Protein AF-A0A969IGS7-F1 (afdb_monomer)

Solvent-accessible surface area (backbone atoms only — not comparable to full-atom values): 7466 Å² total; per-residue (Å²): 134,54,41,64,56,54,53,51,51,54,49,53,51,53,35,61,76,70,70,40,62,66,68,67,49,49,55,52,48,52,53,51,53,51,59,38,63,40,91,86,46,85,70,70,26,48,57,51,50,46,51,54,54,50,52,45,58,73,64,74,54,54,91,61,48,68,36,51,52,49,15,63,66,28,36,64,59,39,78,48,96,90,53,94,53,30,30,59,51,8,21,51,49,44,45,54,53,40,50,75,62,63,55,58,64,80,49,44,59,47,20,34,55,49,12,53,67,62,60,80,80,65,78,80,74,88,78,78,86,130

Nearest PDB structures (foldseek):
  5cwd-assembly1_A  TM=2.926E-01  e=6.903E+00  synthetic construct
  3tm3-assembly1_A-2  TM=2.954E-01  e=6.216E+00  Vitreoscilla stercoraria
  3tld-assembly1_B  TM=2.998E-01  e=8.514E+00  Vitreoscilla stercoraria

Secondary structure (DSSP, 8-state):
--HHHHHHHHHHHHHHHHT--HHHHHHHHHHHHHHHT-TT-SSSSHHHHHHHHHHHHHTT--TTHHHHHHHHHHTTSS--TT-S-HHHHHHHHHHHHHHHTT--HHHHHHHHHHHHTT------------

Sequence (130 aa):
MNAQEQVSDVWRDLMRRHGRDPVSAERMLEELVRAYAEPHRHYHTLSHITELFQLLKMHGGVADGDAVKLAVLFHDAVYDPARQDNEAASASLAVEQLTSLGFPAPLIDKVERYVLATQHGALPSANRGY

Foldseek 3Di:
DDLLVVLVVLQVVLCVVQVFDVVLSVVVSVLLQVLQVDPVDPPSHSVNLVVVVVVCVVVVHDVLNSLLNLLSSQLQSADDPVDQCSLVVSLVVSLVSCVVRVHDPVSNVSSSVSSNVVRDPDDPPPPDDD

pLDDT: mean 79.12, std 13.41, range [37.78, 91.94]

Radius of gyration: 14.97 Å; Cα contacts (8 Å, |Δi|>4): 115; chains: 1; bounding box: 33×33×55 Å

Structure (mmCIF, N/CA/C/O backbone):
data_AF-A0A969IGS7-F1
#
_entry.id   AF-A0A969IGS7-F1
#
loop_
_atom_site.group_PDB
_atom_site.id
_atom_site.type_symbol
_atom_site.label_atom_id
_atom_site.label_alt_id
_atom_site.label_comp_id
_atom_site.label_asym_id
_atom_site.label_entity_id
_atom_site.label_seq_id
_atom_site.pdbx_PDB_ins_code
_atom_site.Cartn_x
_atom_site.Cartn_y
_atom_site.Cartn_z
_atom_site.occupancy
_atom_site.B_iso_or_equiv
_atom_site.auth_seq_id
_atom_site.auth_comp_id
_atom_site.auth_asym_id
_atom_site.auth_atom_id
_atom_site.pdbx_PDB_model_num
ATOM 1 N N . MET A 1 1 ? 5.914 18.543 -5.198 1.00 58.59 1 MET A N 1
ATOM 2 C CA . MET A 1 1 ? 5.668 17.334 -4.398 1.00 58.59 1 MET A CA 1
ATOM 3 C C . MET A 1 1 ? 6.245 16.177 -5.182 1.00 58.59 1 MET A C 1
ATOM 5 O O . MET A 1 1 ? 5.827 15.962 -6.314 1.00 58.59 1 MET A O 1
ATOM 9 N N . ASN A 1 2 ? 7.300 15.564 -4.659 1.00 81.38 2 ASN A N 1
ATOM 10 C CA . ASN A 1 2 ? 7.958 14.407 -5.256 1.00 81.38 2 ASN A CA 1
ATOM 11 C C . ASN A 1 2 ? 7.065 13.160 -5.084 1.00 81.38 2 ASN A C 1
ATOM 13 O O . ASN A 1 2 ? 6.248 13.103 -4.164 1.00 81.38 2 ASN A O 1
ATOM 17 N N . ALA A 1 3 ? 7.225 12.159 -5.949 1.00 79.75 3 ALA A N 1
ATOM 18 C CA . ALA A 1 3 ? 6.457 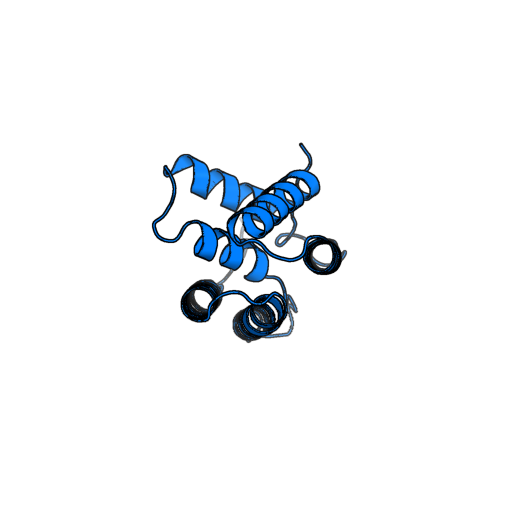10.921 -5.905 1.00 79.75 3 ALA A CA 1
ATOM 19 C C . ALA A 1 3 ? 6.589 10.207 -4.550 1.00 79.75 3 ALA A C 1
ATOM 21 O O . ALA A 1 3 ? 5.597 9.773 -3.970 1.00 79.75 3 ALA A O 1
ATOM 22 N N . GLN A 1 4 ? 7.807 10.179 -4.000 1.00 82.31 4 GLN A N 1
ATOM 23 C CA . GLN A 1 4 ? 8.065 9.637 -2.667 1.00 82.31 4 GLN A CA 1
ATOM 24 C C . GLN A 1 4 ? 7.290 10.386 -1.576 1.00 82.31 4 GLN A C 1
ATOM 26 O O . GLN A 1 4 ? 6.661 9.744 -0.745 1.00 82.31 4 GLN A O 1
ATOM 31 N N . GLU A 1 5 ? 7.284 11.723 -1.591 1.00 85.12 5 GLU A N 1
ATOM 32 C CA . GLU A 1 5 ? 6.560 12.522 -0.589 1.00 85.12 5 GLU A CA 1
ATOM 33 C C . GLU A 1 5 ? 5.059 12.217 -0.617 1.00 85.12 5 GLU A C 1
ATOM 35 O O . GLU A 1 5 ? 4.445 12.018 0.426 1.00 85.12 5 GLU A O 1
ATOM 40 N N . GLN A 1 6 ? 4.475 12.104 -1.813 1.00 84.38 6 GLN A N 1
ATOM 41 C CA . GLN A 1 6 ? 3.058 11.783 -1.958 1.00 84.38 6 GLN A CA 1
ATOM 42 C C . GLN A 1 6 ? 2.719 10.378 -1.458 1.00 84.38 6 GLN A C 1
ATOM 44 O O . GLN A 1 6 ? 1.694 10.200 -0.798 1.00 84.38 6 GLN A O 1
ATOM 49 N N . VAL A 1 7 ? 3.564 9.388 -1.744 1.00 86.06 7 VAL A N 1
ATOM 50 C CA . VAL A 1 7 ? 3.397 8.024 -1.224 1.00 86.06 7 VAL A CA 1
ATOM 51 C C . VAL A 1 7 ? 3.498 8.015 0.304 1.00 86.06 7 VAL A C 1
ATOM 53 O O . VAL A 1 7 ? 2.621 7.456 0.966 1.00 86.06 7 VAL A O 1
ATOM 56 N N . SER A 1 8 ? 4.494 8.703 0.871 1.00 89.00 8 SER A N 1
ATOM 57 C CA . SER A 1 8 ? 4.665 8.835 2.321 1.00 89.00 8 SER A CA 1
ATOM 58 C C . SER A 1 8 ? 3.471 9.512 2.998 1.00 89.00 8 SER A C 1
ATOM 60 O O . SER A 1 8 ? 3.032 9.069 4.059 1.00 89.00 8 SER A O 1
ATOM 62 N N . ASP A 1 9 ? 2.909 10.556 2.391 1.00 89.38 9 ASP A N 1
ATOM 63 C CA . ASP A 1 9 ? 1.752 11.268 2.939 1.00 89.38 9 ASP A CA 1
ATOM 64 C C . ASP A 1 9 ? 0.489 10.402 2.941 1.00 89.38 9 ASP A C 1
ATOM 66 O O . ASP A 1 9 ? -0.228 10.355 3.944 1.00 89.38 9 ASP A O 1
ATOM 70 N N . VAL A 1 10 ? 0.229 9.674 1.847 1.00 87.94 10 VAL A N 1
ATOM 71 C CA . VAL A 1 10 ? -0.898 8.730 1.771 1.00 87.94 10 VAL A CA 1
ATOM 72 C C . VAL A 1 10 ? -0.737 7.621 2.808 1.00 87.94 10 VAL A C 1
ATOM 74 O O . VAL A 1 10 ? -1.700 7.287 3.500 1.00 87.94 10 VAL A O 1
ATOM 77 N N . TRP A 1 11 ? 0.476 7.088 2.959 1.00 88.62 11 TRP A N 1
ATOM 78 C CA . TRP A 1 11 ? 0.778 6.071 3.958 1.00 88.62 11 TRP A CA 1
ATOM 79 C C . TRP A 1 11 ? 0.503 6.563 5.378 1.00 88.62 11 TRP A C 1
ATOM 81 O O . TRP A 1 11 ? -0.277 5.957 6.111 1.00 88.62 11 TRP A O 1
ATOM 91 N N . ARG A 1 12 ? 1.078 7.705 5.761 1.00 89.75 12 ARG A N 1
ATOM 92 C CA . ARG A 1 12 ? 0.897 8.281 7.101 1.00 89.75 12 ARG A CA 1
ATOM 93 C C . ARG A 1 12 ? -0.566 8.624 7.385 1.00 89.75 12 ARG A C 1
ATOM 95 O O . ARG A 1 12 ? -1.025 8.430 8.512 1.00 89.75 12 ARG A O 1
ATOM 102 N N . ASP A 1 13 ? -1.321 9.076 6.382 1.00 90.31 13 ASP A N 1
ATOM 103 C CA . ASP A 1 13 ? -2.761 9.305 6.520 1.00 90.31 13 ASP A CA 1
ATOM 104 C C . ASP A 1 13 ? -3.529 8.008 6.821 1.00 90.31 13 ASP A C 1
ATOM 106 O O . ASP A 1 13 ? -4.338 7.985 7.750 1.00 90.31 13 ASP A O 1
ATOM 110 N N . LEU A 1 14 ? -3.236 6.915 6.105 1.00 88.56 14 LEU A N 1
ATOM 111 C CA . LEU A 1 14 ? -3.834 5.597 6.356 1.00 88.56 14 LEU A CA 1
ATOM 112 C C . LEU A 1 14 ? -3.524 5.102 7.774 1.00 88.56 14 LEU A C 1
ATOM 114 O O . LEU A 1 14 ? -4.426 4.686 8.502 1.00 88.56 14 LEU A O 1
ATOM 118 N N . MET A 1 15 ? -2.268 5.210 8.204 1.00 90.12 15 MET A N 1
ATOM 119 C CA . MET A 1 15 ? -1.844 4.770 9.538 1.00 90.12 15 MET A CA 1
ATOM 120 C C . MET A 1 15 ? -2.553 5.551 10.640 1.00 90.12 15 MET A C 1
ATOM 122 O O . MET A 1 15 ? -3.065 4.957 11.590 1.00 90.12 15 MET A O 1
ATOM 126 N N . ARG A 1 16 ? -2.672 6.873 10.475 1.00 88.38 16 ARG A N 1
ATOM 127 C CA . ARG A 1 16 ? -3.400 7.745 11.402 1.00 88.38 16 ARG A CA 1
ATOM 128 C C . ARG A 1 16 ? -4.887 7.398 11.479 1.00 88.38 16 ARG A C 1
ATOM 130 O O . ARG A 1 16 ? -5.422 7.327 12.580 1.00 88.38 16 ARG A O 1
ATOM 137 N N . ARG A 1 17 ? -5.555 7.154 10.345 1.00 87.88 17 ARG A N 1
ATOM 138 C CA . ARG A 1 17 ? -6.985 6.777 10.308 1.00 87.88 17 ARG A CA 1
ATOM 139 C C . ARG A 1 17 ? -7.261 5.450 10.998 1.00 87.88 17 ARG A C 1
ATOM 141 O O . ARG A 1 17 ? -8.283 5.303 11.659 1.00 87.88 17 ARG A O 1
ATOM 148 N N . HIS A 1 18 ? -6.347 4.498 10.847 1.00 87.94 18 HIS A N 1
ATOM 149 C CA . HIS A 1 18 ? -6.475 3.181 11.451 1.00 87.94 18 HIS A CA 1
ATOM 150 C C . HIS A 1 18 ? -5.873 3.100 12.860 1.00 87.94 18 HIS A C 1
ATOM 152 O O . HIS A 1 18 ? -5.980 2.044 13.481 1.00 87.94 18 HIS A O 1
ATOM 158 N N . GLY A 1 19 ? -5.256 4.166 13.381 1.00 86.56 19 GLY A N 1
ATOM 159 C CA . GLY A 1 19 ? -4.624 4.177 14.705 1.00 86.56 19 GLY A CA 1
ATOM 160 C C . GLY A 1 19 ? -3.452 3.199 14.823 1.00 86.56 19 GLY A C 1
ATOM 161 O O . GLY A 1 19 ? -3.337 2.503 15.828 1.00 86.56 19 GLY A O 1
ATOM 162 N N . ARG A 1 20 ? -2.641 3.075 13.766 1.00 88.00 20 ARG A N 1
ATOM 163 C CA . ARG A 1 20 ? -1.466 2.191 13.731 1.00 88.00 20 ARG A CA 1
ATOM 164 C C . ARG A 1 20 ? -0.256 2.853 14.385 1.00 88.00 20 ARG A C 1
ATOM 166 O O . ARG A 1 20 ? -0.153 4.079 14.391 1.00 88.00 20 ARG A O 1
ATOM 173 N N . ASP A 1 21 ? 0.659 2.037 14.906 1.00 85.62 21 ASP A N 1
ATOM 174 C CA . ASP A 1 21 ? 1.896 2.533 15.509 1.00 85.62 21 ASP A CA 1
ATOM 175 C C . ASP A 1 21 ? 2.756 3.273 14.462 1.00 85.62 21 ASP A C 1
ATOM 177 O O . ASP A 1 21 ? 3.118 2.678 13.442 1.00 85.62 21 ASP A O 1
ATOM 181 N N . PRO A 1 22 ? 3.086 4.558 14.682 1.00 80.88 22 PRO A N 1
ATOM 182 C CA . PRO A 1 22 ? 3.784 5.369 13.690 1.00 80.88 22 PRO A CA 1
ATOM 183 C C . PRO A 1 22 ? 5.232 4.920 13.459 1.00 80.88 22 PRO A C 1
ATOM 185 O O . PRO A 1 22 ? 5.762 5.150 12.376 1.00 80.88 22 PRO A O 1
ATOM 188 N N . VAL A 1 23 ? 5.876 4.271 14.436 1.00 85.50 23 VAL A N 1
ATOM 189 C CA . VAL A 1 23 ? 7.275 3.838 14.312 1.00 85.50 23 VAL A CA 1
ATOM 190 C C . VAL A 1 23 ? 7.372 2.597 13.430 1.00 85.50 23 VAL A C 1
ATOM 192 O O . VAL A 1 23 ? 8.161 2.577 12.485 1.00 85.50 23 VAL A O 1
ATOM 195 N N . SER A 1 24 ? 6.550 1.581 13.694 1.00 84.38 24 SER A N 1
ATOM 196 C CA . SER A 1 24 ?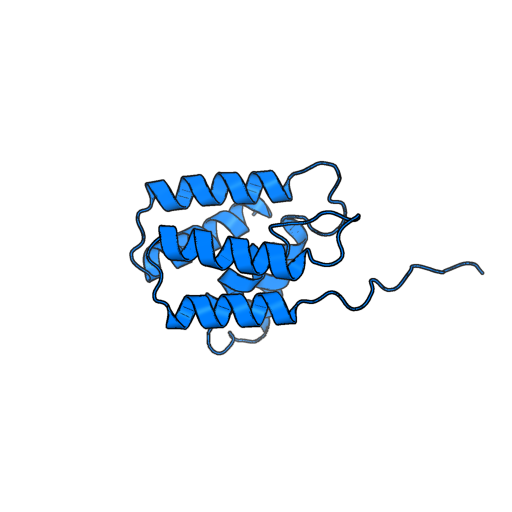 6.457 0.391 12.840 1.00 84.38 24 SER A CA 1
ATOM 197 C C . SER A 1 24 ? 5.979 0.744 11.434 1.00 84.38 24 SER A C 1
ATOM 199 O O . SER A 1 24 ? 6.512 0.230 10.453 1.00 84.38 24 SER A O 1
ATOM 201 N N . ALA A 1 25 ? 5.024 1.670 11.323 1.00 84.25 25 ALA A N 1
ATOM 202 C CA . ALA A 1 25 ? 4.548 2.153 10.037 1.00 84.25 25 ALA A CA 1
ATOM 203 C C . ALA A 1 25 ? 5.644 2.832 9.202 1.00 84.25 25 ALA A C 1
ATOM 205 O O . ALA A 1 25 ? 5.726 2.577 8.003 1.00 84.25 25 ALA A O 1
ATOM 206 N N . GLU A 1 26 ? 6.471 3.695 9.796 1.00 87.38 26 GLU A N 1
ATOM 207 C CA . GLU A 1 26 ? 7.521 4.402 9.051 1.00 87.38 26 GLU A CA 1
ATOM 208 C C . GLU A 1 26 ? 8.613 3.437 8.569 1.00 87.38 26 GLU A C 1
ATOM 210 O O . GLU A 1 26 ? 9.041 3.528 7.422 1.00 87.38 26 GLU A O 1
ATOM 215 N N . ARG A 1 27 ? 8.994 2.441 9.383 1.00 87.81 27 ARG A N 1
ATOM 216 C CA . ARG A 1 27 ? 9.945 1.395 8.961 1.00 87.81 27 ARG A CA 1
ATOM 217 C C . ARG A 1 27 ? 9.456 0.637 7.730 1.00 87.81 27 ARG A C 1
ATOM 219 O O . ARG A 1 27 ? 10.210 0.439 6.785 1.00 87.81 27 ARG A O 1
ATOM 226 N N . MET A 1 28 ? 8.181 0.265 7.721 1.00 86.25 28 MET A N 1
ATOM 227 C CA . MET A 1 28 ? 7.595 -0.470 6.603 1.00 86.25 28 MET A CA 1
ATOM 228 C C . MET A 1 28 ? 7.467 0.388 5.338 1.00 86.25 28 MET A C 1
ATOM 230 O O . MET A 1 28 ? 7.637 -0.101 4.223 1.00 86.25 28 MET A O 1
ATOM 234 N N . LEU A 1 29 ? 7.218 1.691 5.504 1.00 86.88 29 LEU A N 1
ATOM 235 C CA . LEU A 1 29 ? 7.255 2.651 4.404 1.00 86.88 29 LEU A CA 1
ATOM 236 C C . LEU A 1 29 ? 8.658 2.765 3.801 1.00 86.88 29 LEU A C 1
ATOM 238 O O . LEU A 1 29 ? 8.786 2.793 2.580 1.00 86.88 29 LEU A O 1
ATOM 242 N N . GLU A 1 30 ? 9.704 2.822 4.627 1.00 86.06 30 GLU A N 1
ATOM 243 C CA . GLU A 1 30 ? 11.088 2.859 4.147 1.00 86.06 30 GLU A CA 1
ATOM 244 C C . GLU A 1 30 ? 11.442 1.609 3.331 1.00 86.06 30 GLU A C 1
ATOM 246 O O . GLU A 1 30 ? 12.081 1.725 2.284 1.00 86.06 30 GLU A O 1
ATOM 251 N N . GLU A 1 31 ? 11.002 0.427 3.770 1.00 85.25 31 GLU A N 1
ATOM 252 C CA . GLU A 1 31 ? 11.182 -0.833 3.038 1.00 85.25 31 GLU A CA 1
ATOM 253 C C . GLU A 1 31 ? 10.467 -0.811 1.682 1.00 85.25 31 GLU A C 1
ATOM 255 O O . GLU A 1 31 ? 11.083 -1.114 0.658 1.00 85.25 31 GLU A O 1
ATOM 260 N N . LEU A 1 32 ? 9.204 -0.371 1.650 1.00 83.44 32 LEU A N 1
ATOM 261 C CA . LEU A 1 32 ? 8.439 -0.221 0.410 1.00 83.44 32 LEU A CA 1
ATOM 262 C C . LEU A 1 32 ? 9.105 0.774 -0.546 1.00 83.44 32 LEU A C 1
ATOM 264 O O . LEU A 1 32 ? 9.328 0.462 -1.713 1.00 83.44 32 LEU A O 1
ATOM 268 N N . VAL A 1 33 ? 9.472 1.964 -0.063 1.00 84.31 33 VAL A N 1
ATOM 269 C CA . VAL A 1 33 ? 10.132 2.994 -0.882 1.00 84.31 33 VAL A CA 1
ATOM 270 C C . VAL A 1 33 ? 11.443 2.473 -1.466 1.00 84.31 33 VAL A C 1
ATOM 272 O O . VAL A 1 33 ? 11.727 2.739 -2.632 1.00 84.31 33 VAL A O 1
ATOM 275 N N . ARG A 1 34 ? 12.222 1.702 -0.697 1.00 82.81 34 ARG A N 1
ATOM 276 C CA . ARG A 1 34 ? 13.449 1.065 -1.195 1.00 82.81 34 ARG A CA 1
ATOM 277 C C . ARG A 1 34 ? 13.162 0.039 -2.285 1.00 82.81 34 ARG A C 1
ATOM 279 O O . ARG A 1 34 ? 13.846 0.081 -3.302 1.00 82.81 34 ARG A O 1
ATOM 286 N N . ALA A 1 35 ? 12.149 -0.811 -2.113 1.00 78.62 35 ALA A N 1
ATOM 287 C CA . ALA A 1 35 ? 11.758 -1.796 -3.124 1.00 78.62 35 ALA A CA 1
ATOM 288 C C . ALA A 1 35 ? 11.368 -1.125 -4.455 1.00 78.62 35 ALA A C 1
ATOM 290 O O . ALA A 1 35 ? 11.783 -1.563 -5.525 1.00 78.62 35 ALA A O 1
ATOM 291 N N . TYR A 1 36 ? 10.641 -0.005 -4.405 1.00 77.38 36 TYR A N 1
ATOM 292 C CA . TYR A 1 36 ? 10.264 0.763 -5.600 1.00 77.38 36 TYR A CA 1
ATOM 293 C C . TYR A 1 36 ? 11.383 1.654 -6.169 1.00 77.38 36 TYR A C 1
ATOM 295 O O . TYR A 1 36 ? 11.228 2.191 -7.267 1.00 77.38 36 TYR A O 1
ATOM 303 N N . ALA A 1 37 ? 12.496 1.823 -5.451 1.00 76.25 37 ALA A N 1
ATOM 304 C CA . ALA A 1 37 ? 13.668 2.580 -5.894 1.00 76.25 37 ALA A CA 1
ATOM 305 C C . ALA A 1 37 ? 14.745 1.698 -6.557 1.00 76.25 37 ALA A C 1
ATOM 307 O O . ALA A 1 37 ? 15.813 2.200 -6.915 1.00 76.25 37 ALA A O 1
ATOM 308 N N . GLU A 1 38 ? 14.500 0.393 -6.711 1.00 75.12 38 GLU A N 1
ATOM 309 C CA . GLU A 1 38 ? 15.474 -0.522 -7.300 1.00 75.12 38 GLU A CA 1
ATOM 310 C C . GLU A 1 38 ? 15.768 -0.179 -8.777 1.00 75.12 38 GLU A C 1
ATOM 312 O O . GLU A 1 38 ? 14.837 0.004 -9.567 1.00 75.12 38 GLU A O 1
ATOM 317 N N . PRO A 1 39 ? 17.051 -0.136 -9.206 1.00 65.44 39 PRO A N 1
ATOM 318 C CA . PRO A 1 39 ? 17.445 0.405 -10.516 1.00 65.44 39 PRO A CA 1
ATOM 319 C C . PRO A 1 39 ? 16.855 -0.314 -11.733 1.00 65.44 39 PRO A C 1
ATOM 321 O O . PRO A 1 39 ? 16.855 0.235 -12.831 1.00 65.44 39 PRO A O 1
ATOM 324 N N . HIS A 1 40 ? 16.399 -1.554 -11.562 1.00 67.69 40 HIS A N 1
ATOM 325 C CA . HIS A 1 40 ? 15.846 -2.373 -12.638 1.00 67.69 40 HIS A CA 1
ATOM 326 C C . HIS A 1 40 ? 14.346 -2.113 -12.888 1.00 67.69 40 HIS A C 1
ATOM 328 O O . HIS A 1 40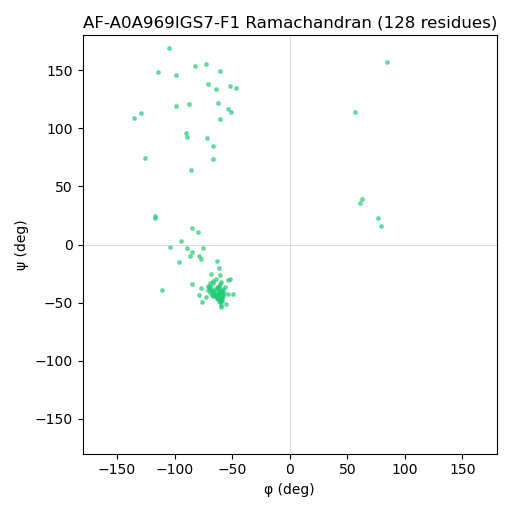 ? 13.783 -2.640 -13.851 1.00 67.69 40 HIS A O 1
ATOM 334 N N . ARG A 1 41 ? 13.683 -1.295 -12.057 1.00 67.62 41 ARG A N 1
ATOM 335 C CA . ARG A 1 41 ? 12.272 -0.919 -12.218 1.00 67.62 41 ARG A CA 1
ATOM 336 C C . ARG A 1 41 ? 12.154 0.352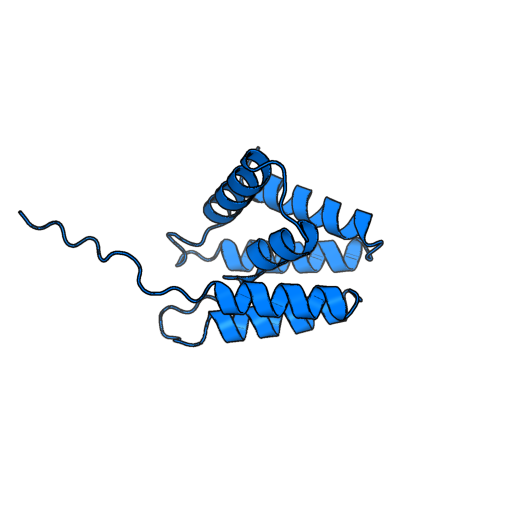 -13.062 1.00 67.62 41 ARG A C 1
ATOM 338 O O . ARG A 1 41 ? 12.256 1.462 -12.557 1.00 67.62 41 ARG A O 1
ATOM 345 N N . HIS A 1 42 ? 11.920 0.194 -14.366 1.00 57.03 42 HIS A N 1
ATOM 346 C CA . HIS A 1 42 ? 11.745 1.334 -15.282 1.00 57.03 42 HIS A CA 1
ATOM 347 C C . HIS A 1 42 ? 10.310 1.890 -15.333 1.00 57.03 42 HIS A C 1
ATOM 349 O O . HIS A 1 42 ? 10.144 3.094 -15.501 1.00 57.03 42 HIS A O 1
ATOM 355 N N . TYR A 1 43 ? 9.284 1.039 -15.191 1.00 54.88 43 TYR A N 1
ATOM 356 C CA . TYR A 1 43 ? 7.868 1.436 -15.290 1.00 54.88 43 TYR A CA 1
ATOM 357 C C . TYR A 1 43 ? 7.129 1.372 -13.941 1.00 54.88 43 TYR A C 1
ATOM 359 O O . TYR A 1 43 ? 6.394 2.298 -13.608 1.00 54.88 43 TYR A O 1
ATOM 367 N N . HIS A 1 44 ? 7.399 0.363 -13.105 1.00 66.19 44 HIS A N 1
ATOM 368 C CA . HIS A 1 44 ? 6.797 0.209 -11.770 1.00 66.19 44 HIS A CA 1
ATOM 369 C C . HIS A 1 44 ? 7.570 0.994 -10.703 1.00 66.19 44 HIS A C 1
ATOM 371 O O . HIS A 1 44 ? 8.194 0.424 -9.808 1.00 66.19 44 HIS A O 1
ATOM 377 N N . THR A 1 45 ? 7.575 2.320 -10.851 1.00 74.88 45 THR A N 1
ATOM 378 C CA . THR A 1 45 ? 8.239 3.266 -9.940 1.00 74.88 45 THR A CA 1
ATOM 379 C C . THR A 1 45 ? 7.221 3.991 -9.060 1.00 74.88 45 THR A C 1
ATOM 381 O O . THR A 1 45 ? 6.017 3.975 -9.324 1.00 74.88 45 THR A O 1
ATOM 384 N N . LEU A 1 46 ? 7.700 4.711 -8.040 1.00 77.12 46 LEU A N 1
ATOM 385 C CA . LEU A 1 46 ? 6.853 5.565 -7.196 1.00 77.12 46 LEU A CA 1
ATOM 386 C C . LEU A 1 46 ? 6.011 6.563 -8.013 1.00 77.12 46 LEU A C 1
ATOM 388 O O . LEU A 1 46 ? 4.903 6.903 -7.604 1.00 77.12 46 LEU A O 1
ATOM 392 N N . SER A 1 47 ? 6.498 7.010 -9.177 1.00 78.06 47 SER A N 1
ATOM 393 C CA . SER A 1 47 ? 5.751 7.897 -10.075 1.00 78.06 47 SER A CA 1
ATOM 394 C C . SER A 1 47 ? 4.457 7.253 -10.575 1.00 78.06 47 SER A C 1
ATOM 396 O O . SER A 1 47 ? 3.406 7.891 -10.516 1.00 78.06 47 SER A O 1
ATOM 398 N N . HIS A 1 48 ? 4.492 5.976 -10.959 1.00 79.94 48 HIS A N 1
ATOM 399 C CA . HIS A 1 48 ? 3.297 5.254 -11.399 1.00 79.94 48 HIS A CA 1
ATOM 400 C C . HIS A 1 48 ? 2.250 5.140 -10.278 1.00 79.94 48 HIS A C 1
ATOM 402 O O . HIS A 1 48 ? 1.068 5.419 -10.477 1.00 79.94 48 HIS A O 1
ATOM 408 N N . ILE A 1 49 ? 2.692 4.845 -9.051 1.00 82.50 49 ILE A N 1
ATOM 409 C CA . ILE A 1 49 ? 1.812 4.796 -7.871 1.00 82.50 49 ILE A CA 1
ATOM 410 C C . ILE A 1 49 ? 1.116 6.147 -7.655 1.00 82.50 49 ILE A C 1
ATOM 412 O O . ILE A 1 49 ? -0.084 6.206 -7.368 1.00 82.50 49 ILE A O 1
ATOM 416 N N . THR A 1 50 ? 1.841 7.257 -7.820 1.00 82.75 50 THR A N 1
ATOM 417 C CA . THR A 1 50 ? 1.235 8.584 -7.666 1.00 82.75 50 THR A CA 1
ATOM 418 C C . THR A 1 50 ? 0.199 8.917 -8.730 1.00 82.75 50 THR A C 1
ATOM 420 O O . THR A 1 50 ? -0.789 9.580 -8.399 1.00 82.75 50 THR A O 1
ATOM 423 N N . GLU A 1 51 ? 0.366 8.434 -9.962 1.00 83.06 51 GLU A N 1
ATOM 424 C CA . GLU A 1 51 ? -0.633 8.572 -11.029 1.00 83.06 51 GLU A CA 1
ATOM 425 C C . GLU A 1 51 ? -1.922 7.826 -10.664 1.00 83.06 51 GLU A C 1
ATOM 427 O O . GLU A 1 51 ? -3.012 8.398 -10.752 1.00 83.06 51 GLU A O 1
ATOM 432 N N . LEU A 1 52 ? -1.808 6.598 -10.144 1.00 83.19 52 LEU A N 1
ATOM 433 C CA . LEU A 1 52 ? -2.954 5.818 -9.665 1.00 83.19 52 LEU A CA 1
ATOM 434 C C . LEU A 1 52 ? -3.701 6.541 -8.536 1.00 83.19 52 LEU A C 1
ATOM 436 O O . LEU A 1 52 ? -4.930 6.636 -8.561 1.00 83.19 52 LEU A O 1
ATOM 440 N N . PHE A 1 53 ? -2.988 7.136 -7.577 1.00 83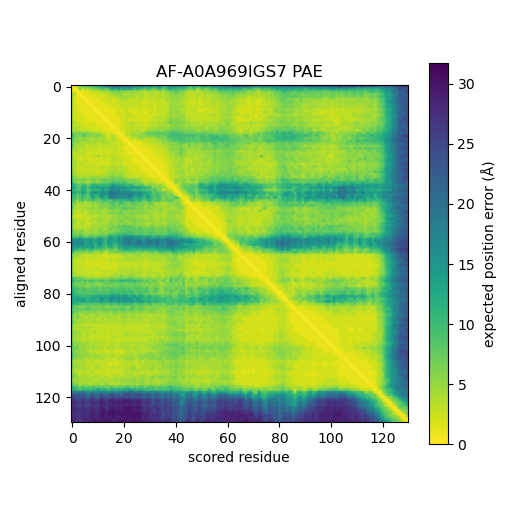.31 53 PHE A N 1
ATOM 441 C CA . PHE A 1 53 ? -3.627 7.943 -6.533 1.00 83.31 53 PHE A CA 1
ATOM 442 C C . PHE A 1 53 ? -4.343 9.184 -7.073 1.00 83.31 53 PHE A C 1
ATOM 444 O O . PHE A 1 53 ? -5.406 9.548 -6.560 1.00 83.31 53 PHE A O 1
ATOM 451 N N . GLN A 1 54 ? -3.799 9.839 -8.100 1.00 82.62 54 GLN A N 1
ATOM 452 C CA . GLN A 1 54 ? -4.459 10.981 -8.734 1.00 82.62 54 GLN A CA 1
ATOM 453 C C . GLN A 1 54 ? -5.733 10.558 -9.471 1.00 82.62 54 GLN A C 1
ATOM 455 O O . GLN A 1 54 ? -6.759 11.225 -9.326 1.00 82.62 54 GLN A O 1
ATOM 460 N N . LEU A 1 55 ? -5.706 9.426 -10.181 1.00 81.44 55 LEU A N 1
ATOM 461 C CA . LEU A 1 55 ? -6.887 8.846 -10.826 1.00 81.44 55 LEU A CA 1
ATOM 462 C C . LEU A 1 55 ? -7.987 8.545 -9.798 1.00 81.44 55 LEU A C 1
ATOM 464 O O . LEU A 1 55 ? -9.121 8.995 -9.960 1.00 81.44 55 LEU A O 1
ATOM 468 N N . LEU A 1 56 ? -7.645 7.889 -8.684 1.00 81.69 56 LEU A N 1
ATOM 469 C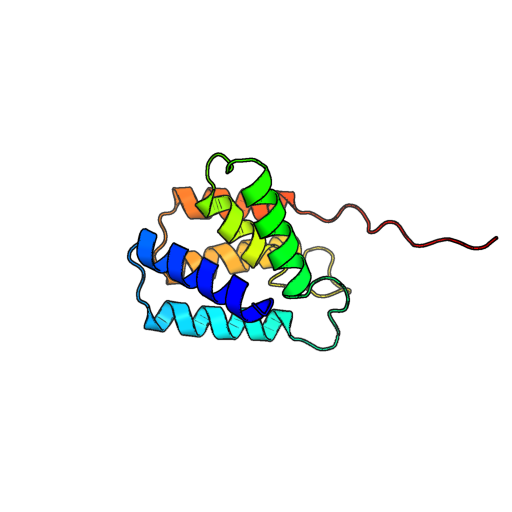 CA . LEU A 1 56 ? -8.592 7.608 -7.596 1.00 81.69 56 LEU A CA 1
ATOM 470 C C . LEU A 1 56 ? -9.229 8.883 -7.026 1.00 81.69 56 LEU A C 1
ATOM 472 O O . LEU A 1 56 ? -10.419 8.899 -6.701 1.00 81.69 56 LEU A O 1
ATOM 476 N N . LYS A 1 57 ? -8.451 9.966 -6.918 1.00 79.19 57 LYS A N 1
ATOM 477 C CA . LYS A 1 57 ? -8.943 11.268 -6.454 1.00 79.19 57 LYS A CA 1
ATOM 478 C C . LYS A 1 57 ? -9.890 11.919 -7.466 1.00 79.19 57 LYS A C 1
ATOM 480 O O . LYS A 1 57 ? -10.900 12.487 -7.057 1.00 79.19 57 LYS A O 1
ATOM 485 N N . MET A 1 58 ? -9.585 11.836 -8.763 1.00 76.44 58 MET A N 1
ATOM 486 C CA . MET A 1 58 ? -10.414 12.417 -9.828 1.00 76.44 58 MET A CA 1
ATOM 487 C C . MET A 1 58 ? -11.780 11.740 -9.958 1.00 76.44 58 MET A C 1
ATOM 489 O O . MET A 1 58 ? -12.761 12.415 -10.256 1.00 76.44 58 MET A O 1
ATOM 493 N N . HIS A 1 59 ? -11.875 10.443 -9.666 1.00 73.50 59 HIS A N 1
ATOM 494 C CA . HIS A 1 59 ? -13.139 9.704 -9.719 1.00 73.50 59 HIS A CA 1
ATOM 495 C C . HIS A 1 59 ? -14.055 9.908 -8.496 1.00 73.50 59 HIS A C 1
ATOM 497 O O . HIS A 1 59 ? -15.059 9.215 -8.364 1.00 73.50 59 HIS A O 1
ATOM 503 N N . GLY A 1 60 ? -13.759 10.879 -7.621 1.00 63.38 60 GLY A N 1
ATOM 504 C CA . GLY A 1 60 ? -14.615 11.214 -6.474 1.00 63.38 60 GLY A CA 1
ATOM 505 C C . GLY A 1 60 ? -14.473 10.260 -5.285 1.00 63.38 60 GLY A C 1
ATOM 506 O O . GLY A 1 60 ? -15.307 10.275 -4.382 1.00 63.38 60 GLY A O 1
ATOM 507 N N . GLY A 1 61 ? -13.402 9.462 -5.263 1.00 62.75 61 GLY A N 1
ATOM 508 C CA . GLY A 1 61 ? -13.220 8.379 -4.305 1.00 62.75 61 GLY A CA 1
ATOM 509 C C . GLY A 1 61 ? -13.910 7.090 -4.751 1.00 62.75 61 GLY A C 1
ATOM 510 O O . GLY A 1 61 ? -14.839 7.088 -5.551 1.00 62.75 61 GLY A O 1
ATOM 511 N N . VAL A 1 62 ? -13.424 5.969 -4.230 1.00 65.94 62 VAL A N 1
ATOM 512 C CA . VAL A 1 62 ? -13.949 4.633 -4.530 1.00 65.94 62 VAL A CA 1
ATOM 513 C C . VAL A 1 62 ? -14.553 4.065 -3.251 1.00 65.94 62 VAL A C 1
ATOM 515 O O . VAL A 1 62 ? -14.070 4.366 -2.152 1.00 65.94 62 VAL A O 1
ATOM 518 N N . ALA A 1 63 ? -15.597 3.241 -3.376 1.00 66.69 63 ALA A N 1
ATOM 519 C CA . ALA A 1 63 ? -16.004 2.375 -2.274 1.00 66.69 63 ALA A CA 1
ATOM 520 C C . ALA A 1 63 ? -14.772 1.587 -1.792 1.00 66.69 63 ALA A C 1
ATOM 522 O O . ALA A 1 63 ? -13.968 1.142 -2.607 1.00 66.69 63 ALA A O 1
ATOM 523 N N . ASP A 1 64 ? -14.585 1.474 -0.476 1.00 76.56 64 ASP A N 1
ATOM 524 C CA . ASP A 1 64 ? -13.372 0.898 0.123 1.00 76.56 64 ASP A CA 1
ATOM 525 C C . ASP A 1 64 ? -12.064 1.640 -0.211 1.00 76.56 64 ASP A C 1
ATOM 527 O O . ASP A 1 64 ? -11.004 1.027 -0.325 1.00 76.56 64 ASP A O 1
ATOM 531 N N . GLY A 1 65 ? -12.109 2.971 -0.328 1.00 82.56 65 GLY A N 1
ATOM 532 C CA . GLY A 1 65 ? -10.963 3.787 -0.743 1.00 82.56 65 GLY A CA 1
ATOM 533 C C . GLY A 1 65 ? -9.658 3.554 0.031 1.00 82.56 65 GLY A C 1
ATOM 534 O O . GLY A 1 65 ? -8.589 3.700 -0.551 1.00 82.56 65 GLY A O 1
ATOM 535 N N . ASP A 1 66 ? -9.709 3.159 1.305 1.00 87.56 66 ASP A N 1
ATOM 536 C CA . ASP A 1 66 ? -8.497 2.827 2.065 1.00 87.56 66 ASP A CA 1
ATOM 537 C C . ASP A 1 66 ? -7.938 1.441 1.688 1.00 87.56 66 ASP A C 1
ATOM 539 O O . ASP A 1 66 ? -6.728 1.307 1.519 1.00 87.56 66 ASP A O 1
ATOM 543 N N . ALA A 1 67 ? -8.794 0.446 1.421 1.00 87.56 67 ALA A N 1
ATOM 544 C CA . ALA A 1 67 ? -8.363 -0.850 0.888 1.00 87.56 67 ALA A CA 1
ATOM 545 C C . ALA A 1 67 ? -7.778 -0.714 -0.524 1.00 87.56 67 ALA A C 1
ATOM 547 O O . ALA A 1 67 ? -6.771 -1.339 -0.835 1.00 87.56 67 ALA A O 1
ATOM 548 N N . VAL A 1 68 ? -8.370 0.136 -1.368 1.00 86.31 68 VAL A N 1
ATOM 549 C CA . VAL A 1 68 ? -7.860 0.387 -2.723 1.00 86.31 68 VAL A CA 1
ATOM 550 C C . VAL A 1 68 ? -6.495 1.071 -2.677 1.00 86.31 68 VAL A C 1
ATOM 552 O O . VAL A 1 68 ? -5.592 0.663 -3.398 1.00 86.31 68 VAL A O 1
ATOM 555 N N . LYS A 1 69 ? -6.294 2.071 -1.807 1.00 88.94 69 LYS A N 1
ATOM 556 C CA . LYS A 1 69 ? -4.972 2.705 -1.656 1.00 88.94 69 LYS A CA 1
ATOM 557 C C . LYS A 1 69 ? -3.919 1.717 -1.165 1.00 88.94 69 LYS A C 1
ATOM 559 O O . LYS A 1 69 ? -2.804 1.739 -1.671 1.00 88.94 69 LYS A O 1
ATOM 564 N N . LEU A 1 70 ? -4.267 0.868 -0.196 1.00 89.25 70 LEU A N 1
ATOM 565 C CA . LEU A 1 70 ? -3.376 -0.188 0.279 1.00 89.25 70 LEU A CA 1
ATOM 566 C C . LEU A 1 70 ? -3.047 -1.167 -0.854 1.00 89.25 70 LEU A C 1
ATOM 568 O O . LEU A 1 70 ? -1.877 -1.433 -1.092 1.00 89.25 70 LEU A O 1
ATOM 572 N N . ALA A 1 71 ? -4.041 -1.618 -1.617 1.00 88.38 71 ALA A N 1
ATOM 573 C CA . ALA A 1 71 ? -3.809 -2.481 -2.771 1.00 88.38 71 ALA A CA 1
ATOM 574 C C . ALA A 1 71 ? -2.885 -1.822 -3.806 1.00 88.38 71 ALA A C 1
ATOM 576 O O . ALA A 1 71 ? -1.922 -2.441 -4.236 1.00 88.38 71 ALA A O 1
ATOM 577 N N . VAL A 1 72 ? -3.090 -0.541 -4.128 1.00 87.50 72 VAL A N 1
ATOM 578 C CA . VAL A 1 72 ? -2.208 0.222 -5.028 1.00 87.50 72 VAL A CA 1
ATOM 579 C C . VAL A 1 72 ? -0.773 0.320 -4.495 1.00 87.50 72 VAL A C 1
ATOM 581 O O . VAL A 1 72 ? 0.165 0.288 -5.281 1.00 87.50 72 VAL A O 1
ATOM 584 N N . LEU A 1 73 ? -0.558 0.398 -3.180 1.00 86.75 73 LEU A N 1
ATOM 585 C CA . LEU A 1 73 ? 0.800 0.389 -2.619 1.00 86.75 73 LEU A CA 1
ATOM 586 C C . LEU A 1 73 ? 1.475 -0.979 -2.723 1.00 86.75 73 LEU A C 1
ATOM 588 O O . LEU A 1 73 ? 2.687 -1.045 -2.924 1.00 86.75 73 LEU A O 1
ATOM 592 N N . PHE A 1 74 ? 0.705 -2.055 -2.573 1.00 86.31 74 PHE A N 1
ATOM 593 C CA . PHE A 1 74 ? 1.245 -3.409 -2.513 1.00 86.31 74 PHE A CA 1
ATOM 594 C C . PHE A 1 74 ? 1.222 -4.166 -3.842 1.00 86.31 74 PHE A C 1
ATOM 596 O O . PHE A 1 74 ? 1.922 -5.166 -3.929 1.00 86.31 74 PHE A O 1
ATOM 603 N N . HIS A 1 75 ? 0.479 -3.715 -4.860 1.00 82.12 75 HIS A N 1
ATOM 604 C CA . HIS A 1 75 ? 0.247 -4.505 -6.076 1.00 82.12 75 HIS A CA 1
ATOM 605 C C . HIS A 1 75 ? 1.530 -4.960 -6.786 1.00 82.12 75 HIS A C 1
ATOM 607 O O . HIS A 1 75 ? 1.601 -6.102 -7.229 1.00 82.12 75 HIS A O 1
ATOM 613 N N . ASP A 1 76 ? 2.559 -4.109 -6.787 1.00 77.56 76 ASP A N 1
ATOM 614 C CA . ASP A 1 76 ? 3.888 -4.383 -7.344 1.00 77.56 76 ASP A CA 1
ATOM 615 C C . ASP A 1 76 ? 4.993 -4.358 -6.274 1.00 77.56 76 ASP A C 1
ATOM 617 O O . ASP A 1 76 ? 6.166 -4.106 -6.569 1.00 77.56 76 ASP A O 1
ATOM 621 N N . ALA A 1 77 ? 4.656 -4.605 -5.002 1.00 80.94 77 ALA A N 1
ATOM 622 C CA . ALA A 1 77 ? 5.661 -4.621 -3.940 1.00 80.94 77 ALA A CA 1
ATOM 623 C C . ALA A 1 77 ? 6.729 -5.696 -4.207 1.00 80.94 77 ALA A C 1
ATOM 625 O O . ALA A 1 77 ? 7.923 -5.427 -4.064 1.00 80.94 77 ALA A O 1
ATOM 626 N N . VAL A 1 78 ? 6.319 -6.866 -4.702 1.00 78.31 78 VAL A N 1
ATOM 627 C CA . VAL A 1 78 ? 7.210 -7.882 -5.265 1.00 78.31 78 VAL A CA 1
ATOM 628 C C . VAL A 1 78 ? 7.197 -7.760 -6.786 1.00 78.31 78 VAL A C 1
ATOM 630 O O . VAL A 1 78 ? 6.160 -7.924 -7.420 1.00 78.31 78 VAL A O 1
ATOM 633 N N . TYR A 1 79 ? 8.361 -7.487 -7.374 1.00 74.12 79 TYR A N 1
ATOM 634 C CA . TYR A 1 79 ? 8.531 -7.426 -8.823 1.00 74.12 79 TYR A CA 1
ATOM 635 C C . TYR A 1 79 ? 9.797 -8.175 -9.214 1.00 74.12 79 TYR A C 1
ATOM 637 O O . TYR A 1 79 ? 10.908 -7.710 -8.969 1.00 74.12 79 TYR A O 1
ATOM 645 N N . ASP A 1 80 ? 9.620 -9.330 -9.839 1.00 73.81 80 ASP A N 1
ATOM 646 C CA . ASP A 1 80 ? 10.688 -10.081 -10.478 1.00 73.81 80 ASP A CA 1
ATOM 647 C C . ASP A 1 80 ? 10.249 -10.418 -11.913 1.00 73.81 80 ASP A C 1
ATOM 649 O O . ASP A 1 80 ? 9.309 -11.193 -12.107 1.00 73.81 80 ASP A O 1
ATOM 653 N N . PRO A 1 81 ? 10.900 -9.861 -12.950 1.00 70.88 81 PRO A N 1
ATOM 654 C CA . PRO A 1 81 ? 10.517 -10.110 -14.338 1.00 70.88 81 PRO A CA 1
ATOM 655 C C . PRO A 1 81 ? 10.664 -11.582 -14.767 1.00 70.88 81 PRO A C 1
ATOM 657 O O . PRO A 1 81 ? 10.133 -11.956 -15.811 1.00 70.88 81 PRO A O 1
ATOM 660 N N . ALA A 1 82 ? 11.371 -12.421 -14.001 1.00 72.50 82 ALA A N 1
ATOM 661 C CA . ALA A 1 82 ? 11.477 -13.858 -14.250 1.00 72.50 82 ALA A CA 1
ATOM 662 C C . ALA A 1 82 ? 10.339 -14.676 -13.607 1.00 72.50 82 ALA A C 1
ATOM 664 O O . ALA A 1 82 ? 10.208 -15.871 -13.888 1.00 72.50 82 ALA A O 1
ATOM 665 N N . ARG A 1 83 ? 9.514 -14.056 -12.755 1.00 73.69 83 ARG A N 1
ATOM 666 C CA . ARG A 1 83 ? 8.406 -14.699 -12.045 1.00 73.69 83 ARG A CA 1
ATOM 667 C C . ARG A 1 83 ? 7.069 -14.446 -12.732 1.00 73.69 83 ARG A C 1
ATOM 669 O O . ARG A 1 83 ? 6.823 -13.383 -13.290 1.00 73.69 83 ARG A O 1
ATOM 676 N N . GLN A 1 84 ? 6.192 -15.444 -12.659 1.00 73.75 84 GLN A N 1
ATOM 677 C CA . GLN A 1 84 ? 4.805 -15.370 -13.148 1.00 73.75 84 GLN A CA 1
ATOM 678 C C . GLN A 1 84 ? 3.789 -15.205 -12.007 1.00 73.75 84 GLN A C 1
ATOM 680 O O . GLN A 1 84 ? 2.590 -15.130 -12.250 1.00 73.75 84 GLN A O 1
ATOM 685 N N . ASP A 1 85 ? 4.269 -15.195 -10.764 1.00 79.75 85 ASP A N 1
ATOM 686 C CA . ASP A 1 85 ? 3.478 -15.146 -9.537 1.00 79.75 85 ASP A CA 1
ATOM 687 C C . ASP A 1 85 ? 3.750 -13.872 -8.725 1.00 79.75 85 ASP A C 1
ATOM 689 O O . ASP A 1 85 ? 3.518 -13.856 -7.517 1.00 79.75 85 ASP A O 1
ATOM 693 N N . ASN A 1 86 ? 4.243 -12.809 -9.373 1.00 80.69 86 ASN A N 1
ATOM 694 C CA . ASN A 1 86 ? 4.549 -11.533 -8.718 1.00 80.69 86 ASN A CA 1
ATOM 695 C C . ASN A 1 86 ? 3.344 -10.998 -7.949 1.00 80.69 86 ASN A C 1
ATOM 697 O O . ASN A 1 86 ? 3.478 -10.599 -6.800 1.00 80.69 86 ASN A O 1
ATOM 701 N N . GLU A 1 87 ? 2.151 -11.074 -8.529 1.00 79.75 87 GLU A N 1
ATOM 702 C CA . GLU A 1 87 ? 0.928 -10.572 -7.911 1.00 79.75 87 GLU A CA 1
ATOM 703 C C . GLU A 1 87 ? 0.498 -11.423 -6.711 1.00 79.75 87 GLU A C 1
ATOM 705 O O . GLU A 1 87 ? 0.068 -10.884 -5.694 1.00 79.75 87 GLU A O 1
ATOM 710 N N . ALA A 1 88 ? 0.680 -12.745 -6.774 1.00 84.69 88 ALA A N 1
ATOM 711 C CA . ALA A 1 88 ? 0.413 -13.630 -5.639 1.00 84.69 88 ALA A CA 1
ATOM 712 C C . ALA A 1 88 ? 1.430 -13.424 -4.503 1.00 84.69 88 ALA A C 1
ATOM 714 O O . ALA A 1 88 ? 1.065 -13.438 -3.322 1.00 84.69 88 ALA A O 1
ATOM 715 N N . ALA A 1 89 ? 2.698 -13.190 -4.848 1.00 86.25 89 ALA A N 1
ATOM 716 C CA . ALA A 1 89 ? 3.747 -12.861 -3.892 1.00 86.25 89 ALA A CA 1
ATOM 717 C C . ALA A 1 89 ? 3.507 -11.485 -3.247 1.00 86.25 89 ALA A C 1
ATOM 719 O O . ALA A 1 89 ? 3.581 -11.360 -2.026 1.00 86.25 89 ALA A O 1
ATOM 720 N N . SER A 1 90 ? 3.134 -10.480 -4.042 1.00 86.50 90 SER A N 1
ATOM 721 C CA . SER A 1 90 ? 2.724 -9.147 -3.592 1.00 86.50 90 SER A CA 1
ATOM 722 C C . SER A 1 90 ? 1.501 -9.198 -2.675 1.00 86.50 90 SER A C 1
ATOM 724 O O . SER A 1 90 ? 1.494 -8.552 -1.627 1.00 86.50 90 SER A O 1
ATOM 726 N N . ALA A 1 91 ? 0.489 -10.005 -3.011 1.00 88.44 91 ALA A N 1
ATOM 727 C CA . ALA A 1 91 ? -0.688 -10.207 -2.168 1.00 88.44 91 ALA A CA 1
ATOM 728 C C . ALA A 1 91 ? -0.310 -10.845 -0.825 1.00 88.44 91 ALA A C 1
ATOM 730 O O . ALA A 1 91 ? -0.715 -10.352 0.226 1.00 88.44 91 ALA A O 1
ATOM 731 N N . SER A 1 92 ? 0.524 -11.888 -0.853 1.00 89.56 92 SER A N 1
ATOM 732 C CA . SER A 1 92 ? 1.001 -12.567 0.359 1.00 89.56 92 SER A CA 1
ATOM 733 C C . SER A 1 92 ? 1.796 -11.617 1.258 1.00 89.56 92 SER A C 1
ATOM 735 O O . SER A 1 92 ? 1.564 -11.565 2.466 1.00 89.56 92 SER A O 1
ATOM 737 N N . LEU A 1 93 ? 2.676 -10.804 0.664 1.00 88.62 93 LEU A N 1
ATOM 738 C CA . LEU A 1 93 ? 3.433 -9.776 1.375 1.00 88.62 93 LEU A CA 1
ATOM 739 C C . LEU A 1 93 ? 2.502 -8.729 2.002 1.00 88.62 93 LEU A C 1
ATOM 741 O O . LEU A 1 93 ? 2.695 -8.351 3.155 1.00 88.62 93 LEU A O 1
ATOM 745 N N . ALA A 1 94 ? 1.471 -8.287 1.276 1.00 90.06 94 ALA A N 1
ATOM 746 C CA . ALA A 1 94 ? 0.482 -7.348 1.796 1.00 90.06 94 ALA A CA 1
ATOM 747 C C . ALA A 1 94 ? -0.250 -7.919 3.018 1.00 90.06 94 ALA A C 1
ATOM 749 O O . ALA A 1 94 ? -0.402 -7.227 4.024 1.00 90.06 94 ALA A O 1
ATOM 750 N N . VAL A 1 95 ? -0.675 -9.185 2.954 1.00 91.56 95 VAL A N 1
ATOM 751 C CA . VAL A 1 95 ? -1.353 -9.870 4.062 1.00 91.56 95 VAL A CA 1
ATOM 752 C C . VAL A 1 95 ? -0.448 -9.949 5.288 1.00 91.56 95 VAL A C 1
ATOM 754 O O . VAL A 1 95 ? -0.875 -9.568 6.379 1.00 91.56 95 VAL A O 1
ATOM 757 N N . GLU A 1 96 ? 0.801 -10.384 5.121 1.00 91.94 96 GLU A N 1
ATOM 758 C CA . GLU A 1 96 ? 1.770 -10.503 6.217 1.00 91.94 96 GLU A CA 1
ATOM 759 C C . GLU A 1 96 ? 2.022 -9.147 6.895 1.00 91.94 96 GLU A C 1
ATOM 761 O O . GLU A 1 96 ? 1.838 -8.996 8.108 1.00 91.94 96 GLU A O 1
ATOM 766 N N . GLN A 1 97 ? 2.354 -8.135 6.095 1.00 89.38 97 GLN A N 1
ATOM 767 C CA . GLN A 1 97 ? 2.721 -6.802 6.565 1.00 89.38 97 GLN A CA 1
ATOM 768 C C . GLN A 1 97 ? 1.540 -6.078 7.233 1.00 89.38 97 GLN A C 1
ATOM 770 O O . GLN A 1 97 ? 1.676 -5.495 8.312 1.00 89.38 97 GLN A O 1
ATOM 775 N N . LEU A 1 98 ? 0.340 -6.150 6.646 1.00 89.44 98 LEU A N 1
ATOM 776 C CA . LEU A 1 98 ? -0.858 -5.540 7.233 1.00 89.44 98 LEU A CA 1
ATOM 777 C C . LEU A 1 98 ? -1.313 -6.264 8.504 1.00 89.44 98 LEU A C 1
ATOM 779 O O . LEU A 1 98 ? -1.757 -5.606 9.450 1.00 89.44 98 LEU A O 1
ATOM 783 N N . THR A 1 99 ? -1.163 -7.589 8.565 1.00 91.38 99 THR A N 1
ATOM 784 C CA . THR A 1 99 ? -1.432 -8.362 9.787 1.00 91.38 99 THR A CA 1
ATOM 785 C C . THR A 1 99 ? -0.467 -7.965 10.901 1.00 91.38 99 THR A C 1
ATOM 787 O O . THR A 1 99 ? -0.904 -7.728 12.026 1.00 91.38 99 THR A O 1
ATOM 790 N N . SER A 1 100 ? 0.822 -7.810 10.587 1.00 88.56 100 SE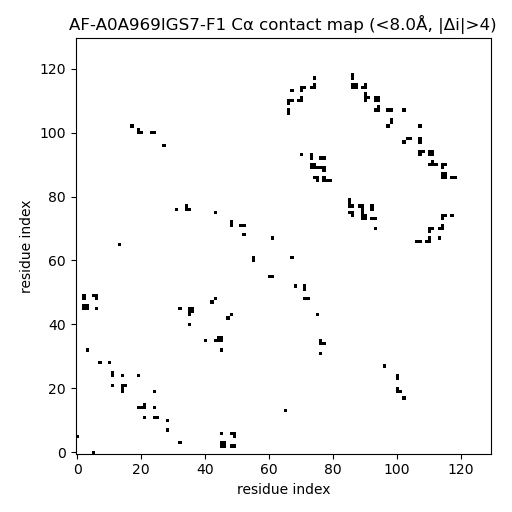R A N 1
ATOM 791 C CA . SER A 1 100 ? 1.857 -7.371 11.535 1.00 88.56 100 SER A CA 1
ATOM 792 C C . SER A 1 100 ? 1.587 -5.963 12.088 1.00 88.56 100 SER A C 1
ATOM 794 O O . SER A 1 100 ? 1.728 -5.716 13.286 1.00 88.56 100 SER A O 1
ATOM 796 N N . LEU A 1 101 ? 1.074 -5.051 11.253 1.00 86.69 101 LEU A N 1
ATOM 797 C CA . LEU A 1 101 ? 0.595 -3.729 11.687 1.00 86.69 101 LEU A CA 1
ATOM 798 C C . LEU A 1 101 ? -0.770 -3.759 12.410 1.00 86.69 101 LEU A C 1
ATOM 800 O O . LEU A 1 101 ? -1.270 -2.726 12.871 1.00 86.69 101 LEU A O 1
ATOM 804 N N . GLY A 1 102 ? -1.402 -4.926 12.525 1.00 88.69 102 GLY A N 1
ATOM 805 C CA . GLY A 1 102 ? -2.654 -5.133 13.249 1.00 88.69 102 GLY A CA 1
ATOM 806 C C . GLY A 1 102 ? -3.905 -4.641 12.519 1.00 88.69 102 GLY A C 1
ATOM 807 O O . GLY A 1 102 ? -4.900 -4.312 13.176 1.00 88.69 102 GLY A O 1
ATOM 808 N N . PHE A 1 103 ? -3.872 -4.518 11.190 1.00 89.88 103 PHE A N 1
ATOM 809 C CA . PHE A 1 103 ? -5.068 -4.177 10.420 1.00 89.88 103 PHE A CA 1
ATOM 810 C C . PHE A 1 103 ? -6.171 -5.235 10.597 1.00 89.88 103 PHE A C 1
ATOM 812 O O . PHE A 1 103 ? -5.886 -6.411 10.823 1.00 89.88 103 PHE A O 1
ATOM 819 N N . PRO A 1 104 ? -7.453 -4.841 10.515 1.00 90.12 104 PRO A N 1
ATOM 820 C CA . PRO A 1 104 ? -8.554 -5.779 10.685 1.00 90.12 104 PRO A CA 1
ATOM 821 C C . PRO A 1 104 ? -8.652 -6.732 9.484 1.00 90.12 104 PRO A C 1
ATOM 823 O O . PRO A 1 104 ? -8.596 -6.285 8.337 1.00 90.12 104 PRO A O 1
ATOM 826 N N . ALA A 1 105 ? -8.888 -8.022 9.746 1.00 89.69 105 ALA A N 1
ATOM 827 C CA . ALA A 1 105 ? -8.979 -9.065 8.715 1.00 89.69 105 ALA A CA 1
ATOM 828 C C . ALA A 1 105 ? -9.916 -8.716 7.534 1.00 89.69 105 ALA A C 1
ATOM 830 O O . ALA A 1 105 ? -9.481 -8.842 6.395 1.00 89.69 105 ALA A O 1
ATOM 831 N N . PRO A 1 106 ? -11.121 -8.133 7.734 1.00 91.31 106 PRO A N 1
ATOM 832 C CA . PRO A 1 106 ? -11.983 -7.750 6.611 1.00 91.31 106 PRO A CA 1
ATOM 833 C C . PRO A 1 106 ? -11.367 -6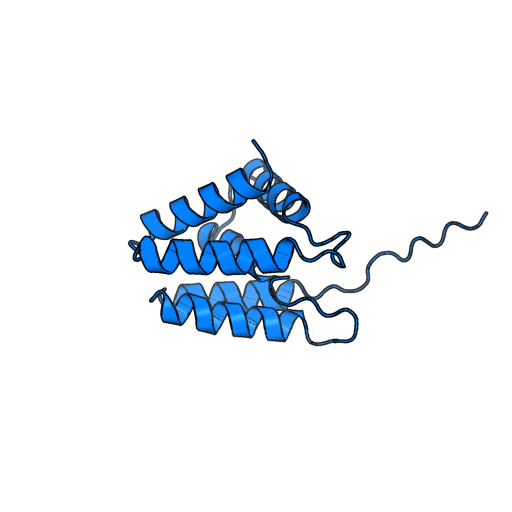.730 5.642 1.00 91.31 106 PRO A C 1
ATOM 835 O O . PRO A 1 106 ? -11.773 -6.670 4.482 1.00 91.31 106 PRO A O 1
ATOM 838 N N . LEU A 1 107 ? -10.434 -5.891 6.108 1.00 90.38 107 LEU A N 1
ATOM 839 C CA . LEU A 1 107 ? -9.698 -4.966 5.246 1.00 90.38 107 LEU A CA 1
ATOM 840 C C . LEU A 1 107 ? -8.581 -5.701 4.507 1.00 90.38 107 LEU A C 1
ATOM 842 O O . LEU A 1 107 ? -8.425 -5.499 3.307 1.00 90.38 107 LEU A O 1
ATOM 846 N N . ILE A 1 108 ? -7.850 -6.567 5.210 1.00 91.25 108 ILE A N 1
ATOM 847 C CA . ILE A 1 108 ? -6.769 -7.379 4.642 1.00 91.25 108 ILE A CA 1
ATOM 848 C C . ILE A 1 108 ? -7.309 -8.257 3.506 1.00 91.25 108 ILE A C 1
ATOM 850 O O . ILE A 1 108 ? -6.782 -8.193 2.401 1.00 91.25 108 ILE A O 1
ATOM 854 N N . ASP A 1 109 ? -8.439 -8.938 3.715 1.00 91.06 109 ASP A N 1
ATOM 855 C CA . ASP A 1 109 ? -9.098 -9.766 2.696 1.00 91.06 109 ASP A CA 1
ATOM 856 C C . ASP A 1 109 ? -9.496 -8.960 1.451 1.00 91.06 109 ASP A C 1
ATOM 858 O O . ASP A 1 109 ? -9.581 -9.484 0.340 1.00 91.06 109 ASP A O 1
ATOM 862 N N . LYS A 1 110 ? -9.849 -7.678 1.617 1.00 91.69 110 LYS A N 1
ATOM 863 C CA . LYS A 1 110 ? -10.155 -6.796 0.480 1.00 91.69 110 LYS A CA 1
ATOM 864 C C . LYS A 1 110 ? -8.883 -6.417 -0.266 1.00 91.69 110 LYS A C 1
ATOM 866 O O . LYS A 1 110 ? -8.878 -6.485 -1.489 1.00 91.69 110 LYS A O 1
ATOM 871 N N . VAL A 1 111 ? -7.827 -6.046 0.458 1.00 90.56 111 VAL A N 1
ATOM 872 C CA . VAL A 1 111 ? -6.526 -5.700 -0.129 1.00 90.56 111 VAL A CA 1
ATOM 873 C C . VAL A 1 111 ? -5.968 -6.877 -0.920 1.00 90.56 111 VAL A C 1
ATOM 875 O O . VAL A 1 111 ? -5.621 -6.696 -2.080 1.00 90.56 111 VAL A O 1
ATOM 878 N N . GLU A 1 112 ? -5.957 -8.077 -0.339 1.00 91.69 112 GLU A N 1
ATOM 879 C CA . GLU A 1 112 ? -5.510 -9.302 -1.006 1.00 91.69 112 GLU A CA 1
ATOM 880 C C . GLU A 1 112 ? -6.274 -9.529 -2.316 1.00 91.69 112 GLU A C 1
ATOM 882 O O . GLU A 1 112 ? -5.668 -9.656 -3.378 1.00 91.69 112 GLU A O 1
ATOM 887 N N . ARG A 1 113 ? -7.613 -9.488 -2.272 1.00 89.19 113 ARG A N 1
ATOM 888 C CA . ARG A 1 113 ? -8.454 -9.642 -3.469 1.00 89.19 113 ARG A CA 1
ATOM 889 C C . ARG A 1 113 ? -8.168 -8.590 -4.535 1.00 89.19 113 ARG A C 1
ATOM 891 O O . ARG A 1 113 ? -8.185 -8.915 -5.717 1.00 89.19 113 ARG A O 1
ATOM 898 N N . TYR A 1 114 ? -7.933 -7.343 -4.137 1.00 89.44 114 TYR A N 1
ATOM 899 C CA . TYR A 1 114 ? -7.637 -6.266 -5.077 1.00 89.44 114 TYR A CA 1
ATOM 900 C C . TYR A 1 114 ? -6.246 -6.411 -5.697 1.00 89.44 114 TYR A C 1
ATOM 902 O O . TYR A 1 114 ? -6.129 -6.216 -6.900 1.00 89.44 114 TYR A O 1
ATOM 910 N N . VAL A 1 115 ? -5.231 -6.822 -4.933 1.00 87.12 115 VAL A N 1
ATOM 911 C CA . VAL A 1 115 ? -3.883 -7.103 -5.462 1.00 87.12 115 VAL A CA 1
ATOM 912 C C . VAL A 1 115 ? -3.888 -8.324 -6.387 1.00 87.12 115 VAL A C 1
ATOM 914 O O . VAL A 1 115 ? -3.289 -8.300 -7.454 1.00 87.12 115 VAL A O 1
ATOM 917 N N . LEU A 1 116 ? -4.622 -9.385 -6.053 1.00 84.94 116 LEU A N 1
ATOM 918 C CA . LEU A 1 116 ? -4.763 -10.530 -6.959 1.00 84.94 116 LEU A CA 1
ATOM 919 C C . LEU A 1 116 ? -5.487 -10.154 -8.262 1.00 84.94 116 LEU A C 1
ATOM 921 O O . LEU A 1 116 ? -5.226 -10.741 -9.309 1.00 84.94 116 LEU A O 1
ATOM 925 N N . ALA A 1 117 ? -6.382 -9.164 -8.216 1.00 82.56 117 ALA A N 1
ATOM 926 C CA . ALA A 1 117 ? -7.100 -8.675 -9.388 1.00 82.56 117 ALA A CA 1
ATOM 927 C C . ALA A 1 117 ? -6.259 -7.762 -10.300 1.00 82.56 117 ALA A C 1
ATOM 929 O O . ALA A 1 117 ? -6.681 -7.506 -11.427 1.00 82.56 117 ALA A O 1
ATOM 930 N N . THR A 1 118 ? -5.085 -7.288 -9.862 1.00 75.25 118 THR A N 1
ATOM 931 C CA . THR A 1 118 ? -4.171 -6.486 -10.697 1.00 75.25 118 THR A CA 1
ATOM 932 C C . THR A 1 118 ? -3.249 -7.334 -11.570 1.00 75.25 118 THR A C 1
ATOM 934 O O . THR A 1 118 ? -2.289 -6.797 -12.111 1.00 75.25 118 THR A O 1
ATOM 937 N N . GLN A 1 119 ? -3.528 -8.636 -11.726 1.00 65.75 119 GLN A N 1
ATOM 938 C CA . GLN A 1 119 ? -2.733 -9.534 -12.562 1.00 65.75 119 GLN A CA 1
ATOM 939 C C . GLN A 1 119 ? -2.533 -8.933 -13.958 1.00 65.75 119 GLN A C 1
ATOM 941 O O . GLN A 1 119 ? -3.491 -8.744 -14.718 1.00 65.75 119 GLN A O 1
ATOM 946 N N . HIS A 1 120 ? -1.283 -8.600 -14.282 1.00 57.28 120 HIS A N 1
ATOM 947 C CA . HIS A 1 120 ? -0.936 -7.912 -15.514 1.00 57.28 120 HIS A CA 1
ATOM 948 C C . HIS A 1 120 ? -1.093 -8.869 -16.701 1.00 57.28 120 HIS A C 1
ATOM 950 O O . HIS A 1 120 ? -0.170 -9.568 -17.120 1.00 57.28 120 HIS A O 1
ATOM 956 N N . GLY A 1 121 ? -2.283 -8.869 -17.299 1.00 44.28 121 GLY A N 1
ATOM 957 C CA . GLY A 1 121 ? -2.502 -9.373 -18.647 1.00 44.28 121 GLY A CA 1
ATOM 958 C C . GLY A 1 121 ? -1.791 -8.478 -19.661 1.00 44.28 121 GLY A C 1
ATOM 959 O O . GLY A 1 121 ? -2.414 -7.587 -20.220 1.00 44.28 121 GLY A O 1
ATOM 960 N N . ALA A 1 122 ? -0.502 -8.747 -19.884 1.00 39.34 122 ALA A N 1
ATOM 961 C CA . ALA A 1 122 ? 0.354 -8.223 -20.947 1.00 39.34 122 ALA A CA 1
ATOM 962 C C . ALA A 1 122 ? 0.477 -6.687 -21.038 1.00 39.34 122 ALA A C 1
ATOM 964 O O . ALA A 1 122 ? -0.423 -5.975 -21.481 1.00 39.34 122 ALA A O 1
ATOM 965 N N . LEU A 1 123 ? 1.686 -6.181 -20.775 1.00 42.25 123 LEU A N 1
ATOM 966 C CA . LEU A 1 123 ? 2.137 -4.926 -21.381 1.00 42.25 123 LEU A CA 1
ATOM 967 C C . LEU A 1 123 ? 1.819 -4.971 -22.892 1.00 42.25 123 LEU A C 1
ATOM 969 O O . LEU A 1 123 ? 2.117 -5.993 -23.525 1.00 42.25 123 LEU A O 1
ATOM 973 N N . PRO A 1 124 ? 1.266 -3.908 -23.510 1.00 37.78 124 PRO A N 1
ATOM 974 C CA . PRO A 1 124 ? 1.258 -3.824 -24.958 1.00 37.78 124 PRO A CA 1
ATOM 975 C C . PRO A 1 124 ? 2.724 -3.821 -25.376 1.00 37.78 124 PRO A C 1
ATOM 977 O O . PRO A 1 124 ? 3.464 -2.871 -25.117 1.00 37.78 124 PRO A O 1
ATOM 980 N N . SER A 1 125 ? 3.168 -4.929 -25.965 1.00 39.50 125 SER A N 1
ATOM 981 C CA . SER A 1 125 ? 4.471 -4.996 -26.602 1.00 39.50 125 SER A CA 1
ATOM 982 C C . SER A 1 125 ? 4.510 -3.836 -27.586 1.00 39.50 125 SER A C 1
ATOM 984 O O . SER A 1 125 ? 3.688 -3.753 -28.499 1.00 39.50 125 SER A O 1
ATOM 986 N N . ALA A 1 126 ? 5.426 -2.896 -27.353 1.00 44.66 126 ALA A N 1
ATOM 987 C CA . ALA A 1 126 ? 5.707 -1.806 -28.266 1.00 44.66 126 ALA A CA 1
ATOM 988 C C . ALA A 1 126 ? 6.327 -2.397 -29.538 1.00 44.66 126 ALA A C 1
ATOM 990 O O . ALA A 1 126 ? 7.527 -2.307 -29.771 1.00 44.66 126 ALA A O 1
ATOM 991 N N . ASN A 1 127 ? 5.507 -3.050 -30.357 1.00 44.62 127 ASN A N 1
ATOM 992 C CA . ASN A 1 127 ? 5.857 -3.395 -31.713 1.00 44.62 127 ASN A CA 1
ATOM 993 C C . ASN A 1 127 ? 5.427 -2.222 -32.590 1.00 44.62 127 ASN A C 1
ATOM 995 O O . ASN A 1 127 ? 4.279 -2.124 -33.021 1.00 44.62 127 ASN A O 1
ATOM 999 N N . ARG A 1 128 ? 6.352 -1.291 -32.812 1.00 39.25 128 ARG A N 1
ATOM 1000 C CA . ARG A 1 128 ? 6.225 -0.313 -33.888 1.00 39.25 128 ARG A CA 1
ATOM 1001 C C . A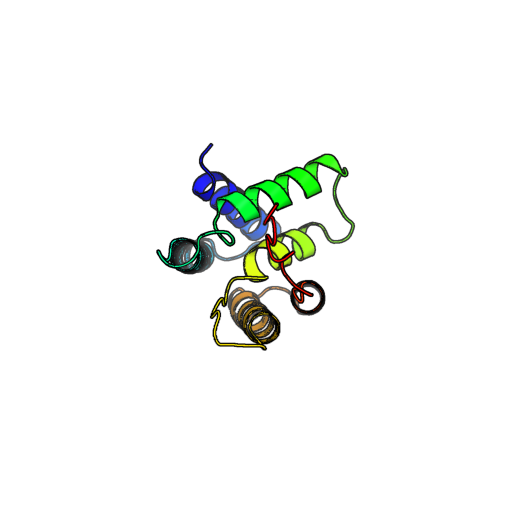RG A 1 128 ? 7.481 -0.374 -34.744 1.00 39.25 128 ARG A C 1
ATOM 1003 O O . ARG A 1 128 ? 8.350 0.484 -34.659 1.00 39.25 128 ARG A O 1
ATOM 1010 N N . GLY A 1 129 ? 7.558 -1.430 -35.546 1.00 50.44 129 GLY A N 1
ATOM 1011 C CA . GLY A 1 129 ? 8.232 -1.375 -36.835 1.00 50.44 129 GLY A CA 1
ATOM 1012 C C . GLY A 1 129 ? 7.231 -0.913 -37.891 1.00 50.44 129 GLY A C 1
ATOM 1013 O O . GLY A 1 129 ? 6.190 -1.549 -38.055 1.00 50.44 129 GLY A O 1
ATOM 1014 N N . TYR A 1 130 ? 7.533 0.200 -38.556 1.00 41.56 130 TYR A N 1
ATOM 1015 C CA . TYR A 1 130 ? 7.116 0.509 -39.925 1.00 41.56 130 TYR A CA 1
ATOM 1016 C C . TYR A 1 130 ? 8.094 1.519 -40.519 1.00 41.56 130 TYR A C 1
ATOM 1018 O O . TYR A 1 130 ? 8.451 2.470 -39.785 1.00 41.56 130 TYR A O 1
#

Mean predicted aligned error: 7.85 Å